Protein AF-A0A1G1J700-F1 (afdb_monomer)

Foldseek 3Di:
DDDQDVCQQVVLVVVVVVQVVDPLRDDAAVSNPHDDDVRRVVRVVVRVVVNVVVCVPDPPDDDPPPDDPD

Solvent-accessible surface area (backbone atoms only — not comparable to full-atom values): 4505 Å² total; per-residue (Å²): 120,76,84,76,58,94,61,45,68,64,51,42,52,56,49,52,64,55,41,73,77,39,84,99,56,83,84,70,36,31,92,71,62,46,67,44,68,72,37,23,52,54,38,41,52,55,44,50,52,54,49,59,69,54,52,80,77,46,95,80,69,78,78,76,89,78,70,81,87,122

Mean predicted aligned error: 8.84 Å

Radius of gyration: 14.72 Å; Cα contacts (8 Å, |Δi|>4): 37; chains: 1; bounding box: 31×17×41 Å

Sequence (70 aa):
M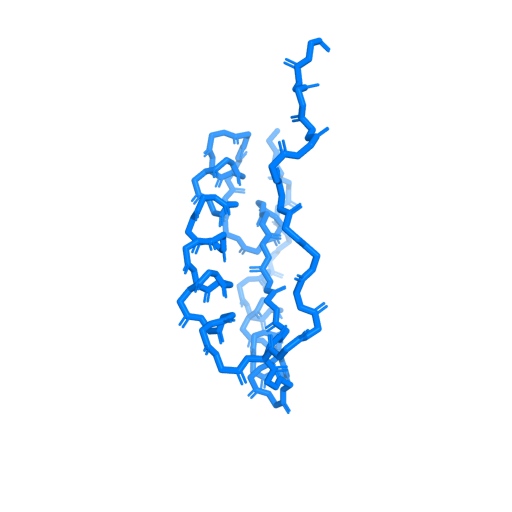PQYEVGHLARVARIEEKARRHPHFYLTGNAFHGIGLPDCVREAEKTAELVMAQSVEDPATPSLESRSFA

pLDDT: mean 80.51, std 17.33, range [38.44, 96.75]

Secondary structure (DSSP, 8-state):
---PPTTHHHHHHHHHHHHTTSTT----STTTS-SSHHHHHHHHHHHHHHHHHHTTS-TTPPPSTT----

Structure (mmCIF, N/CA/C/O backbone):
data_AF-A0A1G1J700-F1
#
_entry.id   AF-A0A1G1J700-F1
#
loop_
_atom_site.group_PDB
_atom_site.id
_atom_site.type_symbol
_atom_site.label_atom_id
_atom_site.label_alt_id
_atom_site.label_comp_id
_atom_site.label_asym_id
_atom_site.label_entity_id
_atom_site.label_seq_id
_atom_site.pdbx_PDB_ins_code
_atom_site.Cartn_x
_atom_site.Cartn_y
_atom_site.Cartn_z
_atom_site.occupancy
_atom_site.B_iso_or_equiv
_atom_site.auth_seq_id
_atom_site.auth_comp_id
_atom_site.auth_asym_id
_atom_site.auth_atom_id
_atom_site.pdbx_PDB_model_num
ATOM 1 N N . MET A 1 1 ? 15.449 -2.098 -5.769 1.00 61.22 1 MET A N 1
ATOM 2 C CA . MET A 1 1 ? 14.312 -1.692 -6.618 1.00 61.22 1 MET A CA 1
ATOM 3 C C . MET A 1 1 ? 13.454 -2.928 -6.856 1.00 61.22 1 MET A C 1
ATOM 5 O O . MET A 1 1 ? 14.033 -3.938 -7.247 1.00 61.22 1 MET A O 1
ATOM 9 N N . PRO A 1 2 ? 12.154 -2.917 -6.518 1.00 64.75 2 PRO A N 1
ATOM 10 C CA . PRO A 1 2 ? 11.278 -4.067 -6.695 1.00 64.75 2 PRO A CA 1
ATOM 11 C C . PRO A 1 2 ? 11.136 -4.401 -8.181 1.00 64.75 2 PRO A C 1
ATOM 13 O O . PRO A 1 2 ? 11.031 -3.511 -9.022 1.00 64.75 2 PRO A O 1
ATOM 16 N N . GLN A 1 3 ? 11.168 -5.694 -8.489 1.00 75.88 3 GLN A N 1
ATOM 17 C CA . GLN A 1 3 ? 10.924 -6.221 -9.827 1.00 75.88 3 GLN A CA 1
ATOM 18 C C . GLN A 1 3 ? 9.452 -6.620 -9.899 1.00 75.88 3 GLN A C 1
ATOM 20 O O . GLN A 1 3 ? 9.073 -7.696 -9.439 1.00 75.88 3 GLN A O 1
ATOM 25 N N . TYR A 1 4 ? 8.606 -5.724 -10.401 1.00 82.38 4 TYR A N 1
ATOM 26 C CA . TYR A 1 4 ? 7.197 -6.039 -10.593 1.00 82.38 4 TYR A CA 1
ATOM 27 C C . TYR A 1 4 ? 7.006 -6.857 -11.862 1.00 82.38 4 TYR A C 1
ATOM 2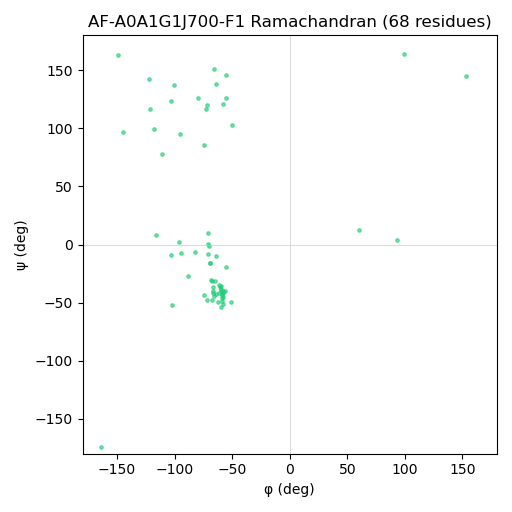9 O O . TYR A 1 4 ? 7.411 -6.456 -12.951 1.00 82.38 4 TYR A O 1
ATOM 37 N N . GLU A 1 5 ? 6.353 -8.004 -11.715 1.00 85.06 5 GLU A N 1
ATOM 38 C CA . GLU A 1 5 ? 5.946 -8.821 -12.851 1.00 85.06 5 GLU A CA 1
ATOM 39 C C . GLU A 1 5 ? 4.899 -8.088 -13.699 1.00 85.06 5 GLU A C 1
ATOM 41 O O . GLU A 1 5 ? 4.072 -7.317 -13.196 1.00 85.06 5 GLU A O 1
ATOM 46 N N . VAL A 1 6 ? 4.874 -8.390 -14.997 1.00 91.81 6 VAL A N 1
ATOM 47 C CA . VAL A 1 6 ? 3.762 -7.987 -15.863 1.00 91.81 6 VAL A CA 1
ATOM 48 C C . VAL A 1 6 ? 2.456 -8.518 -15.259 1.00 91.81 6 VAL A C 1
ATOM 50 O O . VAL A 1 6 ? 2.327 -9.703 -14.961 1.00 91.81 6 VAL A O 1
ATOM 53 N N . GLY A 1 7 ? 1.487 -7.624 -15.043 1.00 91.94 7 GLY A N 1
ATOM 54 C CA . GLY A 1 7 ? 0.224 -7.946 -14.370 1.00 91.94 7 GLY A CA 1
ATOM 55 C C . GLY A 1 7 ? 0.210 -7.695 -12.857 1.00 91.94 7 GLY A C 1
ATOM 56 O O . GLY A 1 7 ? -0.810 -7.961 -12.218 1.00 91.94 7 GLY A O 1
ATOM 57 N N . HIS A 1 8 ? 1.281 -7.140 -12.278 1.00 93.00 8 HIS A N 1
ATOM 58 C CA . HIS A 1 8 ? 1.333 -6.757 -10.864 1.00 93.00 8 HIS A CA 1
ATOM 59 C C . HIS A 1 8 ? 0.139 -5.887 -10.442 1.00 93.00 8 HIS A C 1
ATOM 61 O O . HIS A 1 8 ? -0.564 -6.240 -9.500 1.00 93.00 8 HIS A O 1
ATOM 67 N N . LEU A 1 9 ? -0.175 -4.831 -11.198 1.00 91.69 9 LEU A N 1
ATOM 68 C CA . LEU A 1 9 ? -1.307 -3.945 -10.894 1.00 91.69 9 LEU A CA 1
ATOM 69 C C . LEU A 1 9 ? -2.653 -4.690 -10.876 1.00 91.69 9 LEU A C 1
ATOM 71 O O . LEU A 1 9 ? -3.470 -4.485 -9.985 1.00 91.69 9 LEU A O 1
ATOM 75 N N . ALA A 1 10 ?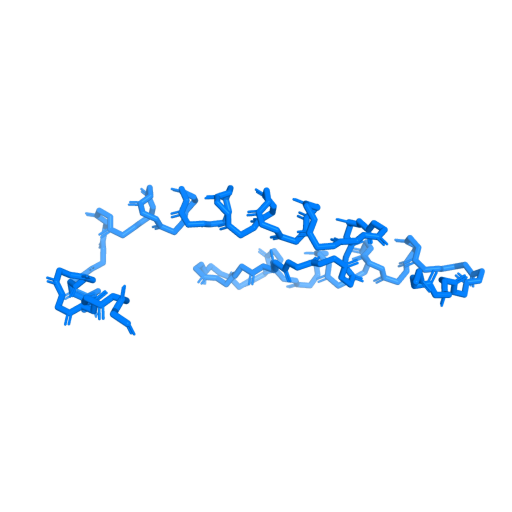 -2.865 -5.629 -11.803 1.00 94.81 10 ALA A N 1
ATOM 76 C CA . ALA A 1 10 ? -4.070 -6.462 -11.816 1.00 94.81 10 ALA A CA 1
ATOM 77 C C . ALA A 1 10 ? -4.116 -7.441 -10.628 1.00 94.81 10 ALA A C 1
ATOM 79 O O . ALA A 1 10 ? -5.189 -7.800 -10.137 1.00 94.81 10 ALA A O 1
ATOM 80 N N . ARG A 1 11 ? -2.958 -7.901 -10.139 1.00 94.75 11 ARG A N 1
ATOM 81 C CA . ARG A 1 11 ? -2.869 -8.685 -8.902 1.00 94.75 11 ARG A CA 1
ATOM 82 C C . ARG A 1 11 ? -3.226 -7.826 -7.690 1.00 94.75 11 ARG A C 1
ATOM 84 O O . ARG A 1 11 ? -4.055 -8.275 -6.906 1.00 94.75 11 ARG A O 1
ATOM 91 N N . VAL A 1 12 ? -2.659 -6.627 -7.575 1.00 94.50 12 VAL A N 1
ATOM 92 C CA . VAL A 1 12 ? -2.936 -5.683 -6.481 1.00 94.50 12 VAL A CA 1
ATOM 93 C C . VAL A 1 12 ? -4.421 -5.331 -6.432 1.00 94.50 12 VAL A C 1
ATOM 95 O O . VAL A 1 12 ? -5.045 -5.550 -5.400 1.00 94.50 12 VAL A O 1
ATOM 98 N N . ALA A 1 13 ? -5.031 -4.970 -7.564 1.00 95.00 13 ALA A N 1
ATOM 99 C CA . ALA A 1 13 ? -6.462 -4.663 -7.633 1.00 95.00 13 ALA A CA 1
ATOM 100 C C . ALA A 1 13 ? -7.354 -5.818 -7.130 1.00 95.00 13 ALA A C 1
ATOM 102 O O . ALA A 1 13 ? -8.331 -5.605 -6.414 1.00 95.00 13 ALA A O 1
ATOM 103 N N . ARG A 1 14 ? -7.007 -7.077 -7.447 1.00 96.75 14 ARG A N 1
ATOM 104 C CA . ARG A 1 14 ? -7.735 -8.251 -6.925 1.00 96.75 14 ARG A CA 1
ATOM 105 C C . ARG A 1 14 ? -7.557 -8.445 -5.420 1.00 96.75 14 ARG A C 1
ATOM 107 O O . ARG A 1 14 ? -8.444 -9.015 -4.787 1.00 96.75 14 ARG A O 1
ATOM 114 N N . ILE A 1 15 ? -6.407 -8.064 -4.866 1.00 95.19 15 ILE A N 1
ATOM 115 C CA . ILE A 1 15 ? -6.158 -8.131 -3.423 1.00 95.19 15 ILE A CA 1
ATOM 116 C C . ILE A 1 15 ? -6.978 -7.050 -2.720 1.00 95.19 15 ILE A C 1
ATOM 118 O O . ILE A 1 15 ? -7.695 -7.367 -1.775 1.00 95.19 15 ILE A O 1
ATOM 122 N N . GLU A 1 16 ? -6.946 -5.817 -3.223 1.00 94.12 16 GLU A N 1
ATOM 123 C CA . GLU A 1 16 ? -7.719 -4.693 -2.687 1.00 94.12 16 GLU A CA 1
ATOM 124 C C . GLU A 1 16 ? -9.224 -4.976 -2.705 1.00 94.12 16 GLU A C 1
ATOM 126 O O . GLU A 1 16 ? -9.901 -4.787 -1.697 1.00 94.12 16 GLU A O 1
ATOM 131 N N . GLU A 1 17 ? -9.748 -5.536 -3.799 1.00 95.81 17 GLU A N 1
ATOM 132 C CA . GLU A 1 17 ? -11.166 -5.898 -3.897 1.00 95.81 17 GLU A CA 1
ATOM 133 C C . GLU A 1 17 ? -11.588 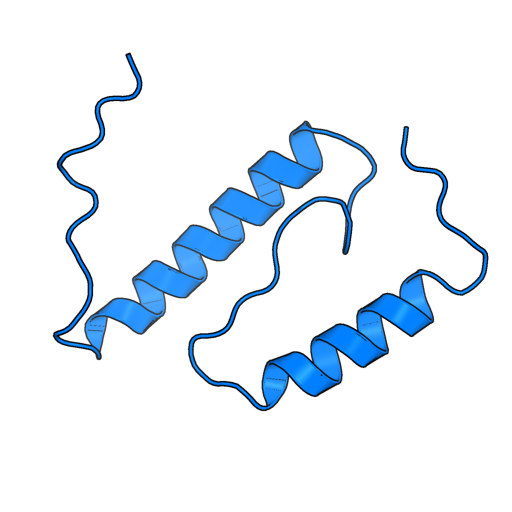-6.943 -2.853 1.00 95.81 17 GLU A C 1
ATOM 135 O O . GLU A 1 17 ? -12.705 -6.913 -2.333 1.00 95.81 17 GLU A O 1
ATOM 140 N N . LYS A 1 18 ? -10.693 -7.874 -2.510 1.00 95.81 18 LYS A N 1
ATOM 141 C CA . LYS A 1 18 ? -10.945 -8.841 -1.436 1.00 95.81 18 LYS A CA 1
ATOM 142 C C . LYS A 1 18 ? -10.834 -8.189 -0.062 1.00 95.81 18 LYS A C 1
ATOM 144 O O . LYS A 1 18 ? -11.688 -8.437 0.782 1.00 95.81 18 LYS A O 1
ATOM 149 N N . ALA A 1 19 ? -9.822 -7.349 0.147 1.00 93.69 19 ALA A N 1
ATOM 150 C CA . ALA A 1 19 ? -9.594 -6.643 1.404 1.00 93.69 19 ALA A CA 1
ATOM 151 C C . ALA A 1 19 ? -10.780 -5.750 1.789 1.00 93.69 19 ALA A C 1
ATOM 153 O O . ALA A 1 19 ? -11.164 -5.731 2.952 1.00 93.69 19 ALA A O 1
ATOM 154 N N . ARG A 1 20 ? -11.450 -5.121 0.811 1.00 91.44 20 ARG A N 1
ATOM 155 C CA . ARG A 1 20 ? -12.675 -4.324 1.022 1.00 91.44 20 ARG A CA 1
ATOM 156 C C . ARG A 1 20 ? -13.813 -5.070 1.732 1.00 91.44 20 ARG A C 1
ATOM 158 O O . ARG A 1 20 ? -14.722 -4.429 2.246 1.00 91.44 20 ARG A O 1
ATOM 165 N N . ARG A 1 21 ? -13.797 -6.406 1.749 1.00 93.56 21 ARG A N 1
ATOM 166 C CA . ARG A 1 21 ? -14.805 -7.237 2.433 1.00 93.56 21 ARG A CA 1
ATOM 167 C C . ARG A 1 21 ? -14.536 -7.404 3.928 1.00 93.56 21 ARG A C 1
ATOM 169 O O . ARG A 1 21 ? -15.359 -7.998 4.617 1.00 93.56 21 ARG A O 1
ATOM 176 N N . HIS A 1 22 ? -13.399 -6.915 4.413 1.00 91.69 22 HIS A N 1
ATOM 177 C CA . HIS A 1 22 ? -12.956 -7.047 5.792 1.00 91.69 22 HIS A CA 1
ATOM 178 C C . HIS A 1 22 ? -12.838 -5.649 6.420 1.00 91.69 22 HIS A C 1
ATOM 180 O O . HIS A 1 22 ? -11.848 -4.955 6.188 1.00 91.69 22 HIS A O 1
ATOM 186 N N . PRO A 1 23 ? -13.846 -5.204 7.193 1.00 87.56 23 PRO A N 1
ATOM 187 C CA . PRO A 1 23 ? -13.744 -3.979 7.983 1.00 87.56 23 PRO A CA 1
ATOM 188 C C . PRO A 1 23 ? -12.528 -4.023 8.915 1.00 87.56 23 PRO A C 1
ATOM 190 O O . PRO A 1 23 ? -12.157 -5.095 9.394 1.00 87.56 23 PRO A O 1
ATOM 193 N N . HIS A 1 24 ? -11.901 -2.868 9.146 1.00 88.44 24 HIS A N 1
ATOM 194 C CA . HIS A 1 24 ? -10.701 -2.716 9.985 1.00 88.44 24 HIS A CA 1
ATOM 195 C C . HIS A 1 24 ? -9.461 -3.508 9.519 1.00 88.44 24 HIS A C 1
ATOM 197 O O . HIS A 1 24 ? -8.475 -3.611 10.248 1.00 88.44 24 HIS A O 1
ATOM 203 N N . PHE A 1 25 ? -9.475 -4.045 8.295 1.00 91.19 25 PHE A N 1
ATOM 204 C CA . PHE A 1 25 ? -8.318 -4.668 7.662 1.00 91.19 25 PHE A CA 1
ATOM 205 C C . PHE A 1 25 ? -7.706 -3.720 6.629 1.00 91.19 25 PHE A C 1
ATOM 207 O O . PHE A 1 25 ? -8.372 -3.295 5.684 1.00 91.19 25 PHE A O 1
ATOM 214 N N . TYR A 1 26 ? -6.417 -3.422 6.786 1.00 91.75 26 TYR A N 1
ATOM 215 C CA . TYR A 1 26 ? -5.708 -2.467 5.940 1.00 91.75 26 TYR A CA 1
ATOM 216 C C . TYR A 1 26 ? -4.507 -3.115 5.264 1.00 91.75 26 TYR A C 1
ATOM 218 O O . TYR A 1 26 ? -3.795 -3.928 5.853 1.00 91.75 26 TYR A O 1
ATOM 226 N N . LEU A 1 27 ? -4.273 -2.720 4.017 1.00 92.94 27 LEU A N 1
ATOM 227 C CA . LEU A 1 27 ? -3.094 -3.094 3.247 1.00 92.94 27 LEU A CA 1
ATOM 228 C C . LEU A 1 27 ? -2.108 -1.929 3.276 1.00 92.94 27 LEU A C 1
ATOM 230 O O . LEU A 1 27 ? -2.512 -0.782 3.109 1.00 92.94 27 LEU A O 1
ATOM 234 N N . THR A 1 28 ? -0.824 -2.223 3.467 1.00 92.38 28 THR A N 1
ATOM 235 C CA . THR A 1 28 ? 0.233 -1.208 3.485 1.00 92.38 28 THR A CA 1
ATOM 236 C C . THR A 1 28 ? 1.555 -1.767 2.974 1.00 92.38 28 THR A C 1
ATOM 238 O O . THR A 1 28 ? 1.754 -2.983 2.916 1.00 92.38 28 THR A O 1
ATOM 241 N N . GLY A 1 29 ? 2.471 -0.870 2.624 1.00 87.75 29 GLY A N 1
ATOM 242 C CA . GLY A 1 29 ? 3.810 -1.192 2.153 1.00 87.75 29 GLY A CA 1
ATOM 243 C C . GLY A 1 29 ? 3.968 -1.147 0.633 1.00 87.75 29 GLY A C 1
ATOM 244 O O . GLY A 1 29 ? 3.019 -1.181 -0.151 1.00 87.75 29 GLY A O 1
ATOM 245 N N . ASN A 1 30 ? 5.227 -1.110 0.207 1.00 85.31 30 ASN A N 1
ATOM 246 C CA . ASN A 1 30 ? 5.622 -0.916 -1.190 1.00 85.31 30 ASN A CA 1
ATOM 247 C C . ASN A 1 30 ? 5.318 -2.120 -2.109 1.00 85.31 30 ASN A C 1
ATOM 249 O O . ASN A 1 30 ? 5.471 -2.034 -3.324 1.00 85.31 30 ASN A O 1
ATOM 253 N N . ALA A 1 31 ? 4.892 -3.256 -1.552 1.00 85.81 31 ALA A N 1
ATOM 254 C CA . ALA A 1 31 ? 4.463 -4.417 -2.330 1.00 85.81 31 ALA A CA 1
ATOM 255 C C . ALA A 1 31 ? 3.137 -4.189 -3.077 1.00 85.81 31 ALA A C 1
ATOM 257 O O . ALA A 1 31 ? 2.820 -4.968 -3.971 1.00 85.81 31 ALA A O 1
ATOM 258 N N . PHE A 1 32 ? 2.370 -3.160 -2.706 1.00 88.50 32 PHE A N 1
ATOM 259 C CA . PHE A 1 32 ? 1.109 -2.801 -3.357 1.00 88.50 32 PHE A CA 1
ATOM 260 C C . PHE A 1 32 ? 1.298 -1.607 -4.288 1.00 88.50 32 PHE A C 1
ATOM 262 O O . PHE A 1 32 ? 0.975 -1.692 -5.469 1.00 88.50 32 PHE A O 1
ATOM 269 N N . HIS A 1 33 ? 1.886 -0.530 -3.759 1.00 82.38 33 HIS A N 1
ATOM 270 C CA . HIS A 1 33 ? 2.116 0.717 -4.485 1.00 82.38 33 HIS A CA 1
ATOM 271 C C . HIS A 1 33 ? 3.439 1.343 -4.025 1.00 82.38 33 HIS A C 1
ATOM 273 O O . HIS A 1 33 ? 3.480 2.013 -2.997 1.00 82.38 33 HIS A O 1
ATOM 279 N N . GLY A 1 34 ? 4.549 1.124 -4.742 1.00 83.88 34 GLY A N 1
ATOM 280 C CA . GLY A 1 34 ? 5.782 1.875 -4.462 1.00 83.88 34 GLY A CA 1
ATOM 281 C C . GLY A 1 34 ? 7.106 1.203 -4.811 1.00 83.88 34 GLY A C 1
ATOM 282 O O . GLY A 1 34 ? 7.327 0.015 -4.617 1.00 83.88 34 GLY A O 1
ATOM 283 N N . ILE A 1 35 ? 8.078 1.992 -5.240 1.00 83.50 35 ILE A N 1
ATOM 284 C CA . ILE A 1 35 ? 9.357 1.473 -5.737 1.00 83.50 35 ILE A CA 1
ATOM 285 C C . ILE A 1 35 ? 10.452 1.412 -4.662 1.00 83.50 35 ILE A C 1
ATOM 287 O O . ILE A 1 35 ? 11.529 0.863 -4.910 1.00 83.50 35 ILE A O 1
ATOM 291 N N . GLY A 1 36 ? 10.215 1.943 -3.460 1.00 86.06 36 GLY A N 1
ATOM 292 C CA . GLY A 1 36 ? 11.250 1.996 -2.428 1.00 86.06 36 GLY A CA 1
ATOM 293 C C . GLY A 1 36 ? 10.767 2.274 -1.009 1.00 86.06 36 GLY A C 1
ATOM 294 O O . GLY A 1 36 ? 9.573 2.338 -0.728 1.00 86.06 36 GLY A O 1
ATOM 295 N N . LEU A 1 37 ? 11.739 2.440 -0.106 1.00 89.19 37 LEU A N 1
ATOM 296 C CA . LEU A 1 37 ? 11.502 2.737 1.308 1.00 89.19 37 LEU A CA 1
ATOM 297 C C . LEU A 1 37 ? 10.696 4.031 1.532 1.00 89.19 37 LEU A C 1
ATOM 299 O O . LEU A 1 37 ? 9.784 3.981 2.351 1.00 89.19 37 LEU A O 1
ATOM 303 N N . PRO A 1 38 ? 10.936 5.149 0.810 1.00 90.00 38 PRO A N 1
ATOM 304 C CA . PRO A 1 38 ? 10.131 6.359 0.995 1.00 90.00 38 PRO A CA 1
ATOM 305 C C . PRO A 1 38 ? 8.641 6.137 0.710 1.00 90.00 38 PRO A C 1
ATOM 307 O O . PRO A 1 38 ? 7.794 6.632 1.447 1.00 90.00 38 PRO A O 1
ATOM 310 N N . ASP A 1 39 ? 8.314 5.337 -0.310 1.00 89.75 39 ASP A N 1
ATOM 311 C CA . ASP A 1 39 ? 6.925 4.965 -0.593 1.00 89.75 39 ASP A CA 1
ATOM 312 C C . ASP A 1 39 ? 6.339 4.098 0.516 1.00 89.75 39 ASP A C 1
ATOM 314 O O . ASP A 1 39 ? 5.198 4.301 0.913 1.00 89.75 39 ASP A O 1
ATOM 318 N N . CYS A 1 40 ? 7.130 3.162 1.047 1.00 89.94 40 CYS A N 1
ATOM 319 C CA . CYS A 1 40 ? 6.718 2.328 2.170 1.00 89.94 40 CYS A CA 1
ATOM 320 C C . CYS A 1 40 ? 6.354 3.173 3.401 1.00 89.94 40 CYS A C 1
ATOM 322 O O . CYS A 1 40 ? 5.307 2.948 4.000 1.00 89.94 40 CYS A O 1
ATOM 324 N N . VAL A 1 41 ? 7.186 4.165 3.744 1.00 92.50 41 VAL A N 1
ATOM 325 C CA . VAL A 1 41 ? 6.942 5.074 4.878 1.00 92.50 41 VAL A CA 1
ATOM 326 C C . VAL A 1 41 ? 5.664 5.880 4.657 1.00 92.50 41 VAL A C 1
ATOM 328 O O . VAL A 1 41 ? 4.781 5.863 5.507 1.00 92.50 41 VAL A O 1
ATOM 331 N N . ARG A 1 42 ? 5.515 6.501 3.483 1.00 91.62 42 ARG A N 1
ATOM 332 C CA . ARG A 1 42 ? 4.324 7.284 3.126 1.00 91.62 42 ARG A CA 1
ATOM 333 C C . ARG A 1 42 ? 3.035 6.451 3.166 1.00 91.62 42 ARG A C 1
ATOM 335 O O . ARG A 1 42 ? 2.007 6.917 3.650 1.00 91.62 42 ARG A O 1
ATOM 342 N N . GLU A 1 43 ? 3.067 5.218 2.657 1.00 92.00 43 GLU A N 1
ATOM 343 C CA . GLU A 1 43 ? 1.917 4.305 2.722 1.00 92.00 43 GLU A CA 1
ATOM 344 C C . GLU A 1 43 ? 1.608 3.875 4.165 1.00 92.00 43 GLU A C 1
ATOM 346 O O . GLU A 1 43 ? 0.436 3.749 4.531 1.00 92.00 43 GLU A O 1
ATOM 351 N N . ALA A 1 44 ? 2.631 3.676 5.001 1.00 91.94 44 ALA A N 1
ATOM 352 C CA . ALA A 1 44 ? 2.457 3.342 6.411 1.00 91.94 44 ALA A CA 1
ATOM 353 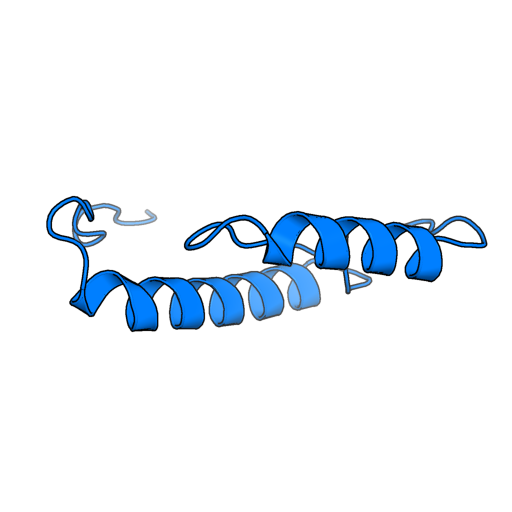C C . ALA A 1 44 ? 1.811 4.493 7.195 1.00 91.94 44 ALA A C 1
ATOM 355 O O . ALA A 1 44 ? 0.861 4.251 7.937 1.00 91.94 44 ALA A O 1
ATOM 356 N N . GLU A 1 45 ? 2.258 5.733 6.982 1.00 94.44 45 GLU A N 1
ATOM 357 C CA . GLU A 1 45 ? 1.673 6.937 7.592 1.00 94.44 45 GLU A CA 1
ATOM 358 C C . GLU A 1 45 ? 0.190 7.074 7.234 1.00 94.44 45 GLU A C 1
ATOM 360 O O . GLU A 1 45 ? -0.664 7.132 8.118 1.00 94.44 45 GLU A O 1
ATOM 365 N N . LYS A 1 46 ? -0.142 6.984 5.941 1.00 92.25 46 LYS A N 1
ATOM 366 C CA . LYS A 1 46 ? -1.533 7.006 5.469 1.00 92.25 46 LYS A CA 1
ATOM 367 C C . LYS A 1 46 ? -2.374 5.883 6.082 1.00 92.25 46 LYS A C 1
ATOM 369 O O . LYS A 1 46 ? -3.541 6.074 6.414 1.00 92.25 46 LYS A O 1
ATOM 374 N N . THR A 1 47 ? -1.801 4.689 6.222 1.00 93.12 47 THR A N 1
ATOM 375 C CA . THR A 1 47 ? -2.502 3.555 6.838 1.00 93.12 47 THR A CA 1
ATOM 376 C C . THR A 1 47 ? -2.761 3.807 8.320 1.00 93.12 47 THR A C 1
ATOM 378 O O . THR A 1 47 ? -3.855 3.521 8.801 1.00 93.12 47 THR A O 1
ATOM 381 N N . ALA A 1 48 ? -1.790 4.372 9.039 1.00 93.06 48 ALA A N 1
ATOM 382 C CA . ALA A 1 48 ? -1.943 4.729 10.443 1.00 93.06 48 ALA A CA 1
ATOM 383 C C . ALA A 1 48 ? -3.053 5.771 10.639 1.00 93.06 48 ALA A C 1
ATOM 385 O O . ALA A 1 48 ? -3.879 5.606 11.533 1.00 93.06 48 ALA A O 1
ATOM 386 N N . GLU A 1 49 ? -3.138 6.784 9.773 1.00 92.69 49 GLU A N 1
ATOM 387 C CA . GLU A 1 49 ? -4.232 7.764 9.786 1.00 92.69 49 GLU A CA 1
ATOM 388 C C . GLU A 1 49 ? -5.606 7.097 9.624 1.00 92.69 49 GLU A C 1
ATOM 390 O O . GLU A 1 49 ? -6.530 7.392 10.382 1.00 92.69 49 GLU A O 1
ATOM 395 N N . LEU A 1 50 ? -5.739 6.158 8.679 1.00 90.19 50 LEU A N 1
ATOM 396 C CA . LEU A 1 50 ? -6.986 5.417 8.459 1.00 90.19 50 LEU A CA 1
ATOM 397 C C . LEU A 1 50 ? -7.372 4.553 9.665 1.00 90.19 50 LEU A C 1
ATOM 399 O O . LEU A 1 50 ? -8.541 4.536 10.049 1.00 90.19 50 LEU A O 1
ATOM 403 N N . VAL A 1 51 ? -6.396 3.864 10.265 1.00 91.31 51 VAL A N 1
ATOM 404 C CA . VAL A 1 51 ? -6.602 3.069 11.483 1.00 91.31 51 VAL A CA 1
ATOM 405 C C . VAL A 1 51 ? -7.096 3.973 12.606 1.00 91.31 51 VAL A C 1
ATOM 407 O O . VAL A 1 51 ? -8.161 3.718 13.155 1.00 91.31 51 VAL A O 1
ATOM 410 N N . MET A 1 52 ? -6.379 5.061 12.894 1.00 90.31 52 MET A N 1
ATOM 411 C CA . MET A 1 52 ? -6.720 5.989 13.975 1.00 90.31 52 MET A CA 1
ATOM 412 C C . MET A 1 52 ? -8.093 6.640 13.783 1.00 90.31 52 MET A C 1
ATOM 414 O O . MET A 1 52 ? -8.816 6.827 14.759 1.00 90.31 52 MET A O 1
ATOM 418 N N . ALA A 1 53 ? -8.477 6.945 12.540 1.00 86.75 53 ALA A N 1
ATOM 419 C CA . ALA A 1 53 ? -9.801 7.471 12.225 1.00 86.75 53 ALA A CA 1
ATOM 420 C C . ALA A 1 53 ? -10.930 6.467 12.526 1.00 86.75 53 ALA A C 1
ATOM 422 O O . ALA A 1 53 ? -12.025 6.888 12.887 1.00 86.75 53 ALA A O 1
ATOM 423 N N . GLN A 1 54 ? -10.677 5.157 12.407 1.00 75.88 54 GLN A N 1
ATOM 424 C CA . GLN A 1 54 ? -11.658 4.112 12.730 1.00 75.88 54 GLN A CA 1
ATOM 425 C C . GLN A 1 54 ? -11.620 3.676 14.203 1.00 75.88 54 GLN A C 1
ATOM 427 O O . GLN A 1 54 ? -12.649 3.275 14.740 1.00 75.88 54 GLN A O 1
ATOM 432 N N . SER A 1 55 ? -10.478 3.799 14.888 1.00 61.34 55 SER A N 1
ATOM 433 C CA . SER A 1 55 ? -10.313 3.413 16.302 1.00 61.34 55 SER A CA 1
ATOM 434 C C . SER A 1 55 ? -11.164 4.221 17.289 1.00 61.34 55 SER A C 1
ATOM 436 O O . SER A 1 55 ? -11.236 3.865 18.462 1.00 61.34 55 SER A O 1
ATOM 438 N N . VAL A 1 56 ? -11.815 5.302 16.849 1.00 56.25 56 VAL A N 1
ATOM 439 C CA . VAL A 1 56 ? -12.753 6.075 17.682 1.00 56.25 56 VAL A CA 1
ATOM 440 C C . VAL A 1 56 ? -14.038 5.279 17.981 1.00 56.25 56 VAL A C 1
ATOM 442 O O . VAL A 1 56 ? -14.743 5.609 18.932 1.00 56.25 56 VAL A O 1
ATOM 445 N N . GLU A 1 57 ? -14.320 4.196 17.245 1.00 52.91 57 GLU A N 1
ATOM 446 C CA . GLU A 1 57 ? -15.522 3.367 17.439 1.00 52.91 57 GLU A CA 1
ATOM 447 C C . GLU A 1 57 ? -15.282 2.034 18.183 1.00 52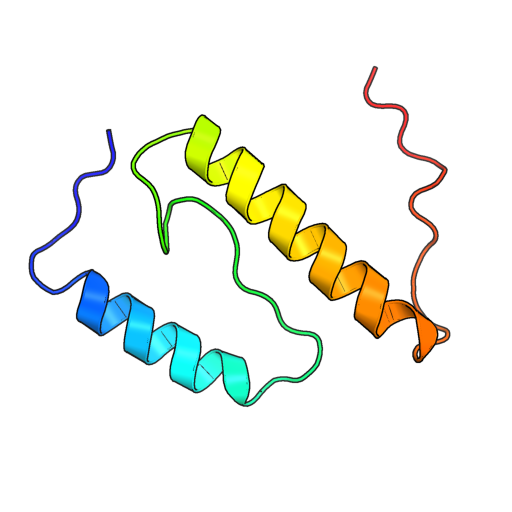.91 57 GLU A C 1
ATOM 449 O O . GLU A 1 57 ? -16.256 1.398 18.585 1.00 52.91 57 GLU A O 1
ATOM 454 N N . ASP A 1 58 ? -14.031 1.614 18.435 1.00 49.44 58 ASP A N 1
ATOM 455 C CA . ASP A 1 58 ? -13.723 0.256 18.928 1.00 49.44 58 ASP A CA 1
ATOM 456 C C . ASP A 1 58 ? -12.977 0.250 20.294 1.00 49.44 58 ASP A C 1
ATOM 458 O O . ASP A 1 58 ? -11.835 0.723 20.383 1.00 49.44 58 ASP A O 1
ATOM 462 N N . PRO A 1 59 ? -13.564 -0.297 21.387 1.00 50.69 59 PRO A N 1
ATOM 463 C CA . PRO A 1 59 ? -12.979 -0.281 22.738 1.00 50.69 59 PRO A CA 1
ATOM 464 C C . PRO A 1 59 ? -11.745 -1.185 22.925 1.00 50.69 59 PRO A C 1
ATOM 466 O O . PRO A 1 59 ? -11.186 -1.231 24.021 1.00 50.69 59 PRO A O 1
ATOM 469 N N . ALA A 1 60 ? -11.317 -1.923 21.896 1.00 58.16 60 ALA A N 1
ATOM 470 C CA . ALA A 1 60 ? -10.225 -2.894 21.986 1.00 58.16 60 ALA A CA 1
ATOM 471 C C . ALA A 1 60 ? -8.845 -2.363 21.547 1.00 58.16 60 ALA A C 1
ATOM 473 O O . ALA A 1 60 ? -7.875 -3.123 21.549 1.00 58.16 60 ALA A O 1
ATOM 474 N N . THR A 1 61 ? -8.720 -1.087 21.170 1.00 52.56 61 THR A N 1
ATOM 475 C CA . THR A 1 61 ? -7.460 -0.545 20.635 1.00 52.56 61 THR A CA 1
ATOM 476 C C . THR A 1 61 ? -6.399 -0.384 21.742 1.00 52.56 61 THR A C 1
ATOM 478 O O . THR A 1 61 ? -6.597 0.428 22.648 1.00 52.56 61 THR A O 1
ATOM 481 N N . PRO A 1 62 ? -5.252 -1.096 21.708 1.00 49.38 62 PRO A N 1
ATOM 482 C CA . PRO A 1 62 ? -4.175 -0.866 22.664 1.00 49.38 62 PRO A CA 1
ATOM 483 C C . PRO A 1 62 ? -3.490 0.466 22.332 1.00 49.38 62 PRO A C 1
ATOM 485 O O . PRO A 1 62 ? -2.974 0.653 21.229 1.00 49.38 62 PRO A O 1
ATOM 488 N N . SER A 1 63 ? -3.500 1.405 23.279 1.00 50.78 63 SER A N 1
ATOM 489 C CA . SER A 1 63 ? -2.891 2.727 23.130 1.00 50.78 63 SER A CA 1
ATOM 490 C C . SER A 1 63 ? -1.395 2.614 22.800 1.00 50.78 63 SER A C 1
ATOM 492 O O . SER A 1 63 ? -0.595 2.041 23.541 1.00 50.78 63 SER A O 1
ATOM 494 N N . LEU A 1 64 ? -1.005 3.181 21.657 1.00 54.41 64 LEU A N 1
ATOM 495 C CA . LEU A 1 64 ? 0.366 3.190 21.126 1.00 54.41 64 LEU A CA 1
ATOM 496 C C . LEU A 1 64 ? 1.343 4.094 21.914 1.00 54.41 64 LEU A C 1
ATOM 498 O O . LEU A 1 64 ? 2.479 4.279 21.486 1.00 54.41 64 LEU A O 1
ATOM 502 N N . GLU A 1 65 ? 0.962 4.611 23.086 1.00 48.06 65 GLU A N 1
ATOM 503 C CA . GLU A 1 65 ? 1.757 5.566 23.879 1.00 48.06 65 GLU A CA 1
ATOM 504 C C . GLU A 1 65 ? 3.019 4.980 24.547 1.00 48.06 65 GLU A C 1
ATOM 506 O O . GLU A 1 65 ? 3.752 5.701 25.216 1.00 48.06 65 GLU A O 1
ATOM 511 N N . SER A 1 66 ? 3.329 3.690 24.378 1.00 48.81 66 SER A N 1
ATOM 512 C CA . SER A 1 66 ? 4.409 3.028 25.137 1.00 48.81 66 SER A CA 1
ATOM 513 C C . SER A 1 66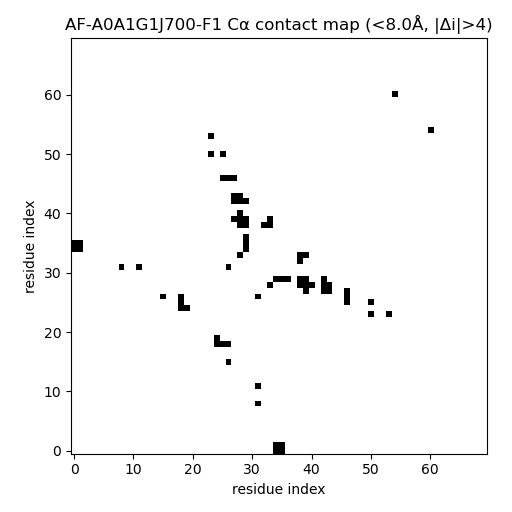 ? 5.593 2.508 24.318 1.00 48.81 66 SER A C 1
ATOM 515 O O . SER A 1 66 ? 6.474 1.854 24.877 1.00 48.81 66 SER A O 1
ATOM 517 N N . ARG A 1 67 ? 5.691 2.798 23.016 1.00 50.31 67 ARG A N 1
ATOM 518 C CA . ARG A 1 67 ? 6.848 2.363 22.211 1.00 50.31 67 ARG A CA 1
ATOM 519 C C . ARG A 1 67 ? 7.715 3.542 21.797 1.00 50.31 67 ARG A C 1
ATOM 521 O O . ARG A 1 67 ? 7.698 3.984 20.655 1.00 50.31 67 ARG A O 1
ATOM 528 N N . SER A 1 68 ? 8.504 4.000 22.771 1.00 41.75 68 SER A N 1
ATOM 529 C CA . SER A 1 68 ? 9.760 4.715 22.544 1.00 41.75 68 SER A CA 1
ATOM 530 C C . SER A 1 68 ? 10.601 3.904 21.556 1.00 41.75 68 SER A C 1
ATOM 532 O O . SER A 1 68 ? 11.168 2.877 21.926 1.00 41.75 68 SER A O 1
ATOM 534 N N . PHE A 1 69 ? 10.650 4.333 20.297 1.00 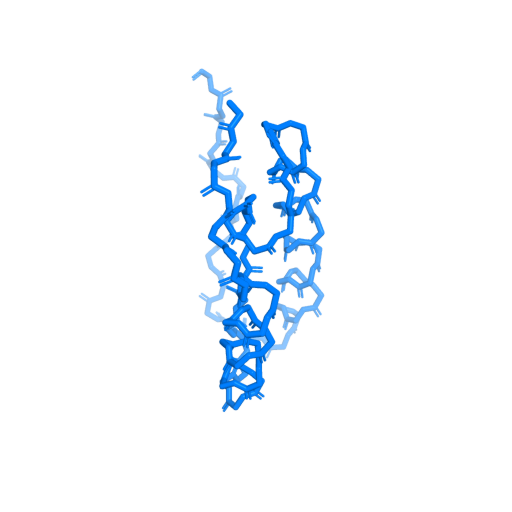53.19 69 PHE A N 1
ATOM 535 C CA . PHE A 1 69 ? 11.670 3.885 19.354 1.00 53.19 69 PHE A CA 1
ATOM 536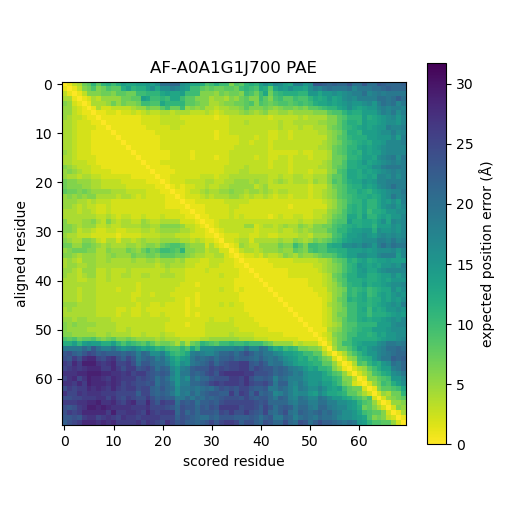 C C . PHE A 1 69 ? 12.973 4.588 19.749 1.00 53.19 69 PHE A C 1
ATOM 538 O O . PHE A 1 69 ? 13.258 5.690 19.283 1.00 53.19 69 PHE A O 1
ATOM 545 N N . ALA A 1 70 ? 13.684 3.981 20.700 1.00 38.44 70 ALA A N 1
ATOM 546 C CA . ALA A 1 70 ? 15.092 4.250 20.972 1.00 38.44 70 ALA A CA 1
ATOM 547 C C . ALA A 1 70 ? 15.959 3.317 20.119 1.00 38.44 70 ALA A C 1
ATOM 549 O O . ALA A 1 70 ? 15.542 2.148 19.934 1.00 38.44 70 ALA A O 1
#